Protein AF-A0A396HAY3-F1 (afdb_monomer_lite)

Sequence (115 aa):
MSANFGDICLFKGRPYAVDKIGKTIMVGPDSSVQLVAEPLVGGGNVKFLVESEGDLLLADVYDCLFTDLYNLNHNDRVRIDLFKLNEKEKKWVKLTSFGDRVLFLGLGSVVNASF

Organism: Medicago truncatula (NCBI:txid3880)

Secondary structure (DSSP, 8-state):
------EEEEETTEEEEE-TT--EEEE-TTS-EEEEEPPPSS--SEEEEEEETTEEEEEEESS-TTTTTT---TT----EEEEEEETTTTEEEE-S--TTEEEEEETTEEEEEE-

InterPro domains:
  IPR005174 KIB1-4, beta-propeller [PF03478] (4-112)
  IPR051304 SCF Complex F-box Domain-containing Protein [PTHR47123] (3-114)

Radius of gyration: 14.47 Å; chains: 1; bounding box: 34×25×42 Å

pLDDT: mean 82.57, std 17.22, range [32.91, 98.06]

Foldseek 3Di:
DDPQAWEWDQAPNWIWIAGQQGFIWTQDPVRDIGGQADGDPDFARHWYWDDDPRWIKIKTWHDDPVVCVVVVPVPDDTDIWMWTGDRVVRHTHTDPDPPQKDWDDDDRDIDIDHD

Structure (mmCIF, N/CA/C/O backbone):
data_AF-A0A396HAY3-F1
#
_entry.id   AF-A0A396HAY3-F1
#
loop_
_atom_site.group_PDB
_atom_site.id
_atom_site.type_symbol
_atom_site.label_atom_id
_atom_site.label_alt_id
_atom_site.label_comp_id
_atom_site.label_asym_id
_atom_site.label_entity_id
_atom_site.label_seq_id
_atom_site.pdbx_PDB_ins_code
_atom_site.Cartn_x
_atom_site.Cartn_y
_atom_site.Cartn_z
_atom_site.occupancy
_atom_site.B_iso_or_equiv
_atom_site.auth_seq_id
_atom_site.auth_comp_id
_atom_site.auth_asym_id
_atom_site.auth_atom_id
_atom_site.pdbx_PDB_model_num
ATOM 1 N N . MET A 1 1 ? 20.321 8.785 13.576 1.00 32.91 1 MET A N 1
ATOM 2 C CA . MET A 1 1 ? 18.932 8.323 13.377 1.00 32.91 1 MET A CA 1
ATOM 3 C C . MET A 1 1 ? 18.559 8.664 11.947 1.00 32.91 1 MET A C 1
ATOM 5 O O . MET A 1 1 ? 18.415 9.841 11.653 1.00 32.91 1 MET A O 1
ATOM 9 N N . SER A 1 2 ? 18.551 7.698 11.027 1.00 38.81 2 SER A N 1
ATOM 10 C CA . SER A 1 2 ? 18.142 7.978 9.645 1.00 38.81 2 SER A CA 1
ATOM 11 C C . SER A 1 2 ? 16.636 8.208 9.625 1.00 38.81 2 SER A C 1
ATOM 13 O O . SER A 1 2 ? 15.897 7.362 10.131 1.00 38.81 2 SER A O 1
ATOM 15 N N . ALA A 1 3 ? 16.186 9.326 9.056 1.00 42.88 3 ALA A N 1
ATOM 16 C CA . ALA A 1 3 ? 14.790 9.494 8.678 1.00 42.88 3 ALA A CA 1
ATOM 17 C C . ALA A 1 3 ? 14.426 8.313 7.765 1.00 42.88 3 ALA A C 1
ATOM 19 O O . ALA A 1 3 ? 14.974 8.174 6.673 1.00 42.88 3 ALA A O 1
ATOM 20 N N . ASN A 1 4 ? 13.615 7.380 8.263 1.00 57.12 4 ASN A N 1
ATOM 21 C CA . ASN A 1 4 ? 13.156 6.249 7.469 1.00 57.12 4 ASN A CA 1
ATOM 22 C C . ASN A 1 4 ? 12.132 6.806 6.484 1.00 57.12 4 ASN A C 1
ATOM 24 O O . ASN A 1 4 ? 10.980 6.996 6.857 1.00 57.12 4 ASN A O 1
ATOM 28 N N . PHE A 1 5 ? 12.587 7.135 5.272 1.00 63.19 5 PHE A N 1
ATOM 29 C CA . PHE A 1 5 ? 11.740 7.628 4.192 1.00 63.19 5 PHE A CA 1
ATOM 30 C C . PHE A 1 5 ? 10.611 6.626 3.951 1.00 63.19 5 PHE A C 1
ATOM 32 O O . PHE A 1 5 ? 10.832 5.491 3.531 1.00 63.19 5 PHE A O 1
ATOM 39 N N . GLY A 1 6 ? 9.417 7.053 4.313 1.00 79.69 6 GLY A N 1
ATOM 40 C CA . GLY A 1 6 ? 8.167 6.333 4.232 1.00 79.69 6 GLY A CA 1
ATOM 41 C C . GLY A 1 6 ? 7.066 7.354 3.978 1.00 79.69 6 GLY A C 1
ATOM 42 O O . GLY A 1 6 ? 7.349 8.550 3.891 1.00 79.69 6 GLY A O 1
ATOM 43 N N . ASP A 1 7 ? 5.832 6.896 3.859 1.00 91.81 7 ASP A N 1
ATOM 44 C CA . ASP A 1 7 ? 4.707 7.758 3.505 1.00 91.81 7 ASP A CA 1
ATOM 45 C C . ASP A 1 7 ? 3.565 7.610 4.508 1.00 91.81 7 ASP A C 1
ATOM 47 O O . ASP A 1 7 ? 3.475 6.612 5.234 1.00 91.81 7 ASP A O 1
ATOM 51 N N . ILE A 1 8 ? 2.703 8.621 4.561 1.00 92.56 8 ILE A N 1
ATOM 52 C CA . ILE A 1 8 ? 1.520 8.648 5.411 1.00 92.56 8 ILE A CA 1
ATOM 53 C C . ILE A 1 8 ? 0.303 8.934 4.541 1.00 92.56 8 ILE A C 1
ATOM 55 O O . ILE A 1 8 ? 0.264 9.920 3.814 1.00 92.56 8 ILE A O 1
ATOM 59 N N . CYS A 1 9 ? -0.731 8.111 4.676 1.00 93.44 9 CYS A N 1
ATOM 60 C CA . CYS A 1 9 ? -1.998 8.298 3.979 1.00 93.44 9 CYS A CA 1
ATOM 61 C C . CYS A 1 9 ? -3.162 8.233 4.967 1.00 93.44 9 CYS A C 1
ATOM 63 O O . CYS A 1 9 ? -3.165 7.429 5.904 1.00 93.44 9 CYS A O 1
ATOM 65 N N . LEU A 1 10 ? -4.165 9.085 4.758 1.00 93.94 10 LEU A N 1
ATOM 66 C CA . LEU A 1 10 ? -5.423 9.007 5.484 1.00 93.94 10 LEU A CA 1
ATOM 67 C C . LEU A 1 10 ? -6.343 8.014 4.768 1.00 93.94 10 LEU A C 1
ATOM 69 O O . LEU A 1 10 ? -6.799 8.275 3.661 1.00 93.94 10 LEU A O 1
ATOM 73 N N . PHE A 1 11 ? -6.654 6.896 5.419 1.00 95.25 11 PHE A N 1
ATOM 74 C CA . PHE A 1 11 ? -7.501 5.846 4.861 1.00 95.25 11 PHE A CA 1
ATOM 75 C C . PHE A 1 11 ? -8.640 5.515 5.818 1.00 95.25 11 PHE A C 1
ATOM 77 O O . PHE A 1 11 ? -8.414 5.280 7.007 1.00 95.25 11 PHE A O 1
ATOM 84 N N . LYS A 1 12 ? -9.885 5.531 5.321 1.00 93.56 12 LYS A N 1
ATOM 85 C CA . LYS A 1 12 ? -11.102 5.330 6.137 1.00 93.56 12 LYS A CA 1
ATOM 86 C C . LYS A 1 12 ? -11.124 6.216 7.400 1.00 93.56 12 LYS A C 1
ATOM 88 O O . LYS A 1 12 ? -11.532 5.783 8.477 1.00 93.56 12 LYS A O 1
ATOM 93 N N . GLY A 1 13 ? -10.631 7.452 7.274 1.00 93.62 13 GLY A N 1
ATOM 94 C CA . GLY A 1 13 ? -10.557 8.427 8.367 1.00 93.62 13 GLY A CA 1
ATOM 95 C C . GLY A 1 13 ? -9.472 8.159 9.417 1.00 93.62 13 GLY A C 1
ATOM 96 O O . GLY A 1 13 ? -9.505 8.784 10.474 1.00 93.62 13 GLY A O 1
ATOM 97 N N . ARG A 1 14 ? -8.521 7.248 9.165 1.00 94.50 14 ARG A N 1
ATOM 98 C CA . ARG A 1 14 ? -7.414 6.940 10.085 1.00 94.50 14 ARG A CA 1
ATOM 99 C C . ARG A 1 14 ? -6.053 7.125 9.412 1.00 94.50 14 ARG A C 1
ATOM 101 O O . ARG A 1 14 ? -5.940 6.823 8.224 1.00 94.50 14 ARG A O 1
ATOM 108 N N . PRO A 1 15 ? -5.021 7.602 10.129 1.00 95.19 15 PRO A N 1
ATOM 109 C CA . PRO A 1 15 ? -3.672 7.691 9.584 1.00 95.19 15 PRO A CA 1
ATOM 110 C C . PRO A 1 15 ? -3.031 6.308 9.465 1.00 95.19 15 PRO A C 1
ATOM 112 O O . PRO A 1 15 ? -3.001 5.541 10.433 1.00 95.19 15 PRO A O 1
ATOM 115 N N . TYR A 1 16 ? -2.472 6.029 8.294 1.00 96.56 16 TYR A N 1
ATOM 116 C CA . TYR A 1 16 ? -1.619 4.879 8.028 1.00 96.56 16 TYR A CA 1
ATOM 117 C C . TYR A 1 16 ? -0.227 5.382 7.699 1.00 96.56 16 TYR A C 1
ATOM 119 O O . TYR A 1 16 ? -0.096 6.312 6.911 1.00 96.56 16 TYR A O 1
ATOM 127 N N . ALA A 1 17 ? 0.795 4.767 8.282 1.00 95.19 17 ALA A N 1
ATOM 128 C CA . ALA A 1 17 ? 2.186 5.088 7.994 1.00 95.19 17 ALA A CA 1
ATOM 129 C C . ALA A 1 17 ? 2.908 3.833 7.516 1.00 95.19 17 ALA A C 1
ATOM 131 O O . ALA A 1 17 ? 2.793 2.776 8.143 1.00 95.19 17 ALA A O 1
ATOM 132 N N . VAL A 1 18 ? 3.650 3.954 6.419 1.00 95.38 18 VAL A N 1
ATOM 133 C CA . VAL A 1 18 ? 4.512 2.897 5.888 1.00 95.38 18 VAL A CA 1
ATOM 134 C C . VAL A 1 18 ? 5.971 3.294 6.043 1.00 95.38 18 VAL A C 1
ATOM 136 O O . VAL A 1 18 ? 6.311 4.457 5.859 1.00 95.38 18 VAL A O 1
ATOM 139 N N . ASP A 1 19 ? 6.838 2.346 6.383 1.00 92.69 19 ASP A N 1
ATOM 140 C CA . ASP A 1 19 ? 8.286 2.560 6.373 1.00 92.69 19 ASP A CA 1
ATOM 141 C C . ASP A 1 19 ? 8.931 2.115 5.046 1.00 92.69 19 ASP A C 1
ATOM 143 O O . ASP A 1 19 ? 8.282 1.569 4.155 1.00 92.69 19 ASP A O 1
ATOM 147 N N . LYS A 1 20 ? 10.248 2.304 4.915 1.00 89.50 20 LYS A N 1
ATOM 148 C CA . LYS A 1 20 ? 10.998 1.973 3.692 1.00 89.50 20 LYS A CA 1
ATOM 149 C C . LYS A 1 20 ? 10.910 0.502 3.250 1.00 89.50 20 LYS A C 1
ATOM 151 O O . LYS A 1 20 ? 11.093 0.224 2.067 1.00 89.50 20 LYS A O 1
ATOM 156 N N . ILE A 1 21 ? 10.652 -0.435 4.171 1.00 92.50 21 ILE A N 1
ATOM 157 C CA . ILE A 1 21 ? 10.542 -1.876 3.868 1.00 92.50 21 ILE A CA 1
ATOM 158 C C . ILE A 1 21 ? 9.088 -2.315 3.646 1.00 92.50 21 ILE A C 1
ATOM 160 O O . ILE A 1 21 ? 8.817 -3.500 3.470 1.00 92.50 21 ILE A O 1
ATOM 164 N N . GLY A 1 22 ? 8.142 -1.373 3.634 1.00 94.12 22 GLY A N 1
ATOM 165 C CA . GLY A 1 22 ? 6.727 -1.661 3.420 1.00 94.12 22 GLY A CA 1
ATOM 166 C C . GLY A 1 22 ? 5.984 -2.101 4.681 1.00 94.12 22 GLY A C 1
ATOM 167 O O . GLY A 1 22 ? 4.821 -2.485 4.578 1.00 94.12 22 GLY A O 1
ATOM 168 N N . LYS A 1 23 ? 6.606 -2.041 5.869 1.00 96.00 23 LYS A N 1
ATOM 169 C CA . LYS A 1 23 ? 5.892 -2.306 7.123 1.00 96.00 23 LYS A CA 1
ATOM 170 C C . LYS A 1 23 ? 4.906 -1.176 7.357 1.00 96.00 23 LYS A C 1
ATOM 172 O O . LYS A 1 23 ? 5.297 -0.009 7.332 1.00 96.00 23 LYS A O 1
ATOM 177 N N . THR A 1 24 ? 3.650 -1.510 7.629 1.00 97.12 24 THR A N 1
ATOM 178 C CA . THR A 1 24 ? 2.595 -0.499 7.742 1.00 97.12 24 THR A CA 1
ATOM 179 C C . THR A 1 24 ? 1.879 -0.590 9.070 1.00 97.12 24 THR A C 1
ATOM 181 O O . THR A 1 24 ? 1.455 -1.664 9.506 1.00 97.12 24 THR A O 1
ATOM 184 N N . ILE A 1 25 ? 1.721 0.567 9.700 1.00 96.62 25 ILE A N 1
ATOM 185 C CA . ILE A 1 25 ? 0.948 0.740 10.922 1.00 96.62 25 ILE A CA 1
ATOM 186 C C . ILE A 1 25 ? -0.277 1.616 10.670 1.00 96.62 25 ILE A C 1
ATOM 188 O O . ILE A 1 25 ? -0.279 2.456 9.774 1.00 96.62 25 ILE A O 1
ATOM 192 N N . MET A 1 26 ? -1.287 1.445 11.512 1.00 96.69 26 MET A N 1
ATOM 193 C CA . MET A 1 26 ? -2.417 2.354 11.659 1.00 96.69 26 MET A CA 1
ATOM 194 C C . MET A 1 26 ? -2.355 3.003 13.040 1.00 96.69 26 MET A C 1
ATOM 196 O O . MET A 1 26 ? -2.027 2.333 14.026 1.00 96.69 26 MET A O 1
ATOM 200 N N . VAL A 1 27 ? -2.660 4.298 13.100 1.00 95.06 27 VAL A N 1
ATOM 201 C CA . VAL A 1 27 ? -2.752 5.054 14.354 1.00 95.06 27 VAL A CA 1
ATOM 202 C C . VAL A 1 27 ? -4.221 5.200 14.748 1.00 95.06 27 VAL A C 1
ATOM 204 O O . VAL A 1 27 ? -5.037 5.741 13.999 1.00 95.06 27 VAL A O 1
ATOM 207 N N . GLY A 1 28 ? -4.564 4.678 15.922 1.00 92.88 28 GLY A N 1
ATOM 208 C CA . GLY A 1 28 ? -5.885 4.774 16.522 1.00 92.88 28 GLY A CA 1
ATOM 209 C C . GLY A 1 28 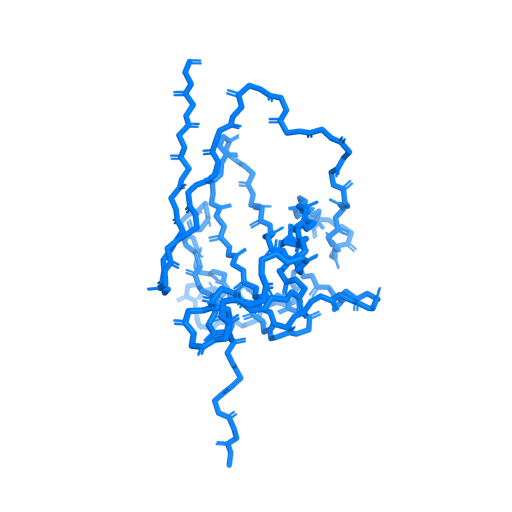? -6.176 6.166 17.098 1.00 92.88 28 GLY A C 1
ATOM 210 O O . GLY A 1 28 ? -5.261 6.956 17.332 1.00 92.88 28 GLY A O 1
ATOM 211 N N . PRO A 1 29 ? -7.454 6.481 17.366 1.00 90.62 29 PRO A N 1
ATOM 212 C CA . PRO A 1 29 ? -7.862 7.774 17.926 1.00 90.62 29 PRO A CA 1
ATOM 213 C C . PRO A 1 29 ? -7.314 8.029 19.341 1.00 90.62 29 PRO A C 1
ATOM 215 O O . PRO A 1 29 ? -7.165 9.172 19.753 1.00 90.62 29 PRO A O 1
ATOM 218 N N . ASP A 1 30 ? -6.981 6.969 20.072 1.00 94.25 30 ASP A N 1
ATOM 219 C CA . ASP A 1 30 ? -6.319 6.977 21.379 1.00 94.25 30 ASP A CA 1
ATOM 220 C C . ASP A 1 30 ? -4.783 7.018 21.269 1.00 94.25 30 ASP A C 1
ATOM 222 O O . ASP A 1 30 ? -4.080 6.764 22.243 1.00 94.25 30 ASP A O 1
ATOM 226 N N . SER A 1 31 ? -4.251 7.315 20.078 1.00 88.94 31 SER A N 1
ATOM 227 C CA . SER A 1 31 ? -2.824 7.216 19.739 1.00 88.94 31 SER A CA 1
ATOM 228 C C . SER A 1 31 ? -2.243 5.799 19.835 1.00 88.94 31 SER A C 1
ATOM 230 O O . SER A 1 31 ? -1.021 5.637 19.820 1.00 88.94 31 SER A O 1
ATOM 232 N N . SER A 1 32 ? -3.082 4.756 19.903 1.00 94.81 32 SER A N 1
ATOM 233 C CA . SER A 1 32 ? -2.603 3.375 19.809 1.00 94.81 32 SER A CA 1
ATOM 234 C C . SER A 1 32 ? -2.008 3.102 18.428 1.00 94.81 32 SER A C 1
ATOM 236 O O . SER A 1 32 ? -2.474 3.615 17.414 1.00 94.81 32 SER A O 1
ATOM 238 N N . VAL A 1 33 ? -0.965 2.277 18.376 1.00 94.88 33 VAL A N 1
ATOM 239 C CA . VAL A 1 33 ? -0.306 1.895 17.123 1.00 94.88 33 VAL A CA 1
ATOM 240 C C . VAL A 1 33 ? -0.563 0.420 16.868 1.00 94.88 33 VAL A C 1
ATOM 242 O O . VAL A 1 33 ? -0.247 -0.425 17.706 1.00 94.88 33 VAL A O 1
ATOM 245 N N . GLN A 1 34 ? -1.123 0.100 15.704 1.00 96.25 34 GLN A N 1
ATOM 246 C CA . GLN A 1 34 ? -1.451 -1.271 15.323 1.00 96.25 34 GLN A CA 1
ATOM 247 C C . GLN A 1 34 ? -0.750 -1.651 14.025 1.00 96.25 34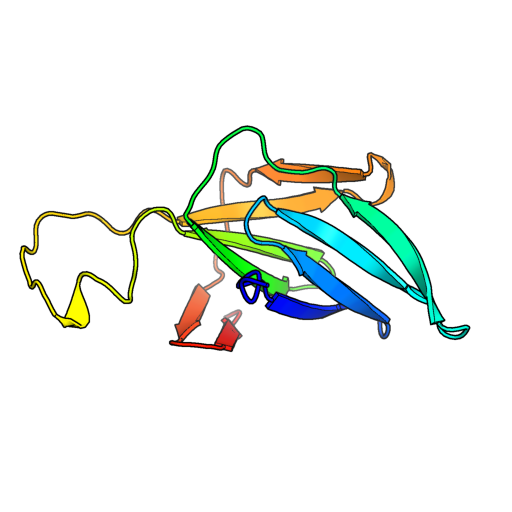 GLN A C 1
ATOM 249 O O . GLN A 1 34 ? -0.824 -0.928 13.036 1.00 96.25 34 GLN A O 1
ATOM 254 N N . LEU A 1 35 ? -0.088 -2.809 14.017 1.00 96.62 35 LEU A N 1
ATOM 255 C CA . LEU A 1 35 ? 0.480 -3.382 12.800 1.00 96.62 35 LEU A CA 1
ATOM 256 C C . LEU A 1 35 ? -0.645 -3.879 11.887 1.00 96.62 35 LEU A C 1
ATOM 258 O O . LEU A 1 35 ? -1.410 -4.766 12.283 1.00 96.62 35 LEU A O 1
ATOM 262 N N . VAL A 1 36 ? -0.701 -3.327 10.676 1.00 97.19 36 VAL A N 1
ATOM 263 C CA . VAL A 1 36 ? -1.710 -3.655 9.656 1.00 97.19 36 VAL A CA 1
ATOM 264 C C . VAL A 1 36 ? -1.112 -4.305 8.415 1.00 97.19 36 VAL A C 1
ATOM 266 O O . VAL A 1 36 ? -1.848 -4.949 7.680 1.00 97.19 36 VAL A O 1
ATOM 269 N N . ALA A 1 37 ? 0.202 -4.197 8.202 1.00 98.06 37 ALA A N 1
ATOM 270 C CA . ALA A 1 37 ? 0.909 -4.999 7.212 1.00 98.06 37 ALA A CA 1
ATOM 271 C C . ALA A 1 37 ? 2.337 -5.326 7.652 1.00 98.06 37 ALA A C 1
ATOM 273 O O . ALA A 1 37 ? 3.082 -4.440 8.081 1.00 98.06 37 ALA A O 1
ATOM 274 N N . GLU A 1 38 ? 2.713 -6.594 7.509 1.00 97.56 38 GLU A N 1
ATOM 275 C CA . GLU A 1 38 ? 4.103 -7.036 7.598 1.00 97.56 38 GLU A CA 1
ATOM 276 C C . GLU A 1 38 ? 4.957 -6.440 6.459 1.00 97.56 38 GLU A C 1
ATOM 278 O O . GLU A 1 38 ? 4.414 -6.075 5.409 1.00 97.56 38 GLU A O 1
ATOM 283 N N . PRO A 1 39 ? 6.290 -6.341 6.642 1.00 95.50 39 PRO A N 1
ATOM 284 C CA . PRO A 1 39 ? 7.202 -5.894 5.593 1.00 95.50 39 PRO A CA 1
ATOM 285 C C . PRO A 1 39 ? 7.079 -6.703 4.297 1.00 95.50 39 PRO A C 1
ATOM 287 O O . PRO A 1 39 ? 6.792 -7.903 4.317 1.00 95.50 39 PRO A O 1
ATOM 290 N N . LEU A 1 40 ? 7.381 -6.065 3.166 1.00 94.69 40 LEU A N 1
ATOM 291 C CA . LEU A 1 40 ? 7.515 -6.766 1.892 1.00 94.69 40 LEU A CA 1
ATOM 292 C C . LEU A 1 40 ? 8.760 -7.669 1.900 1.00 94.69 40 LEU A C 1
ATOM 294 O O . LEU A 1 40 ? 9.795 -7.340 2.485 1.00 94.69 40 LEU A O 1
ATOM 298 N N . VAL A 1 41 ? 8.671 -8.815 1.221 1.00 90.94 41 VAL A N 1
ATOM 299 C CA . VAL A 1 41 ? 9.829 -9.686 0.977 1.00 90.94 41 VAL A CA 1
ATOM 300 C C . VAL A 1 41 ? 10.538 -9.200 -0.285 1.00 90.94 41 VAL A C 1
ATOM 302 O O . VAL A 1 41 ? 10.097 -9.471 -1.402 1.00 90.94 41 VAL A O 1
ATOM 305 N N . GLY A 1 42 ? 11.636 -8.466 -0.093 1.00 86.75 42 GLY A N 1
ATOM 306 C CA . GLY A 1 42 ? 12.255 -7.681 -1.162 1.00 86.75 42 GLY A CA 1
ATOM 307 C C . GLY A 1 42 ? 11.424 -6.440 -1.492 1.00 86.75 42 GLY A C 1
ATOM 308 O O . GLY A 1 42 ? 10.441 -6.145 -0.818 1.00 86.75 42 GLY A O 1
ATOM 309 N N . GLY A 1 43 ? 11.832 -5.690 -2.510 1.00 86.56 43 GLY A N 1
ATOM 310 C CA . GLY A 1 43 ? 11.128 -4.473 -2.897 1.00 86.56 43 GLY A CA 1
ATOM 311 C C . GLY A 1 43 ? 12.067 -3.367 -3.333 1.00 86.56 43 GLY A C 1
ATOM 312 O O . GLY A 1 43 ? 13.285 -3.549 -3.384 1.00 86.56 43 GLY A O 1
ATOM 313 N N . GLY A 1 44 ? 11.470 -2.231 -3.642 1.00 87.69 44 GLY A N 1
ATOM 314 C CA . GLY A 1 44 ? 12.163 -1.000 -3.945 1.00 87.69 44 GLY A CA 1
ATOM 315 C C . GLY A 1 44 ? 12.563 -0.192 -2.718 1.00 87.69 44 GLY A C 1
ATOM 316 O O . GLY A 1 44 ? 12.385 -0.610 -1.571 1.00 87.69 44 GLY A O 1
ATOM 317 N N . ASN A 1 45 ? 13.108 0.996 -2.966 1.00 83.75 45 ASN A N 1
ATOM 318 C CA . ASN A 1 45 ? 13.657 1.870 -1.928 1.00 83.75 45 ASN A CA 1
ATOM 319 C C . ASN A 1 45 ? 12.688 2.974 -1.492 1.00 83.75 45 ASN A C 1
ATOM 321 O O . ASN A 1 45 ? 12.887 3.572 -0.434 1.00 83.75 45 ASN A O 1
ATOM 325 N N . VAL A 1 46 ? 11.643 3.237 -2.282 1.00 86.75 46 VAL A N 1
ATOM 326 C CA . VAL A 1 46 ? 10.658 4.289 -2.009 1.00 86.75 46 VAL A CA 1
ATOM 327 C C . VAL A 1 46 ? 9.262 3.684 -1.960 1.00 86.75 46 VAL A C 1
ATOM 329 O O . VAL A 1 46 ? 8.910 2.841 -2.784 1.00 86.75 46 VAL A O 1
ATOM 332 N N . LYS A 1 47 ? 8.481 4.109 -0.966 1.00 89.94 47 LYS A N 1
ATOM 333 C CA . LYS A 1 47 ? 7.125 3.632 -0.701 1.00 89.94 47 LYS A CA 1
ATOM 334 C C . LYS A 1 47 ? 6.172 4.813 -0.699 1.00 89.94 47 LYS A C 1
ATOM 336 O O . LYS A 1 47 ? 6.461 5.805 -0.038 1.00 89.94 47 LYS A O 1
ATOM 341 N N . PHE A 1 48 ? 5.044 4.665 -1.381 1.00 91.88 48 PHE A N 1
ATOM 342 C CA . PHE A 1 48 ? 3.954 5.631 -1.333 1.00 91.88 48 PHE A CA 1
ATOM 343 C C . PHE A 1 48 ? 2.631 4.951 -1.034 1.00 91.88 48 PHE A C 1
ATOM 345 O O . PHE A 1 48 ? 2.355 3.871 -1.560 1.00 91.88 48 PHE A O 1
ATOM 352 N N . LEU A 1 49 ? 1.813 5.600 -0.215 1.00 94.50 49 LEU A N 1
ATOM 353 C CA . LEU A 1 49 ? 0.470 5.154 0.107 1.00 94.50 49 LEU A CA 1
ATOM 354 C C . LEU A 1 49 ? -0.551 6.027 -0.609 1.00 94.50 49 LEU A C 1
ATOM 356 O O . LEU A 1 49 ? -0.455 7.251 -0.619 1.00 94.50 49 LEU A O 1
ATOM 360 N N . VAL A 1 50 ? -1.576 5.392 -1.162 1.00 93.81 50 VAL A N 1
ATOM 361 C CA . VAL A 1 50 ? -2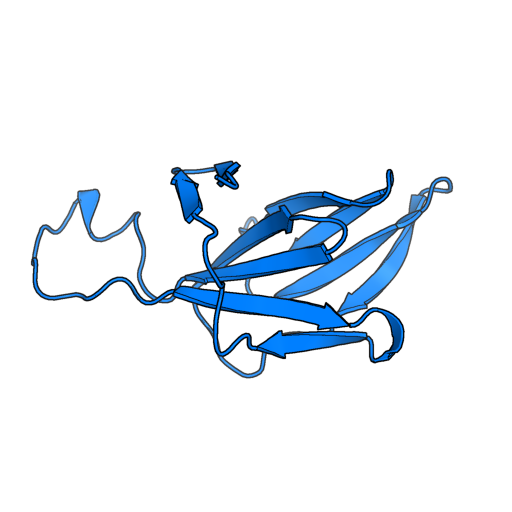.675 6.107 -1.806 1.00 93.81 50 VAL A CA 1
ATOM 362 C C . VAL A 1 50 ? -3.989 5.392 -1.546 1.00 93.81 50 VAL A C 1
ATOM 364 O O . VAL A 1 50 ? -4.076 4.165 -1.622 1.00 93.81 50 VAL A O 1
ATOM 367 N N . GLU A 1 51 ? -5.018 6.165 -1.225 1.00 94.00 51 GLU A N 1
ATOM 368 C CA . GLU A 1 51 ? -6.388 5.672 -1.205 1.00 94.00 51 GLU A CA 1
ATOM 369 C C . GLU A 1 51 ? -6.953 5.703 -2.631 1.00 94.00 51 GLU A C 1
ATOM 371 O O . GLU A 1 51 ? -6.782 6.673 -3.372 1.00 94.00 51 GLU A O 1
ATOM 376 N N . SER A 1 52 ? -7.576 4.603 -3.042 1.00 91.38 52 SER A N 1
ATOM 377 C CA . SER A 1 52 ? -8.174 4.442 -4.362 1.00 91.38 52 SER A CA 1
ATOM 378 C C . SER A 1 52 ? -9.425 3.586 -4.256 1.00 91.38 52 SER A C 1
ATOM 380 O O . SER A 1 52 ? -9.322 2.379 -4.049 1.00 91.38 52 SER A O 1
ATOM 382 N N . GLU A 1 53 ? -10.592 4.175 -4.508 1.00 90.38 53 GLU A N 1
ATOM 383 C CA . GLU A 1 53 ? -11.878 3.460 -4.571 1.00 90.38 53 GLU A CA 1
ATOM 384 C C . GLU A 1 53 ? -12.162 2.600 -3.322 1.00 90.38 53 GLU A C 1
ATOM 386 O O . GLU A 1 53 ? -12.666 1.482 -3.405 1.00 90.38 53 GLU A O 1
ATOM 391 N N . GLY A 1 54 ? -11.826 3.118 -2.139 1.00 92.56 54 GLY A N 1
ATOM 392 C CA . GLY A 1 54 ? -12.035 2.439 -0.861 1.00 92.56 54 GLY A CA 1
ATOM 393 C C . GLY A 1 54 ? -10.956 1.418 -0.496 1.00 92.56 54 GLY A C 1
ATOM 394 O O . GLY A 1 54 ? -11.044 0.809 0.576 1.00 92.56 54 GLY A O 1
ATOM 395 N N . ASP A 1 55 ? -9.924 1.265 -1.326 1.00 95.19 55 ASP A N 1
ATOM 396 C CA . ASP A 1 55 ? -8.750 0.441 -1.058 1.00 95.19 55 ASP A CA 1
ATOM 397 C C . ASP A 1 55 ? -7.534 1.299 -0.697 1.00 95.19 55 ASP A C 1
ATOM 399 O O . ASP A 1 55 ? -7.318 2.369 -1.263 1.00 95.19 55 ASP A O 1
ATOM 403 N N . LEU A 1 56 ? -6.698 0.796 0.215 1.00 96.75 56 LEU A N 1
ATOM 404 C CA . LEU A 1 56 ? -5.373 1.360 0.455 1.00 96.75 56 LEU A CA 1
ATOM 405 C C . LEU A 1 56 ? -4.357 0.616 -0.403 1.00 96.75 56 LEU A C 1
ATOM 407 O O . LEU A 1 56 ? -4.221 -0.611 -0.299 1.00 96.75 56 LEU A O 1
ATOM 411 N N . LEU A 1 57 ? -3.645 1.369 -1.231 1.00 96.56 57 LEU A N 1
ATOM 412 C CA . LEU A 1 57 ? -2.628 0.857 -2.129 1.00 96.56 57 LEU A CA 1
ATOM 413 C C . LEU A 1 57 ? -1.240 1.312 -1.693 1.00 96.56 57 LEU A C 1
ATOM 415 O O . LEU A 1 57 ? -1.065 2.414 -1.176 1.00 96.56 57 LEU A O 1
ATOM 419 N N . LEU A 1 58 ? -0.260 0.453 -1.946 1.00 95.81 58 LEU A N 1
ATOM 420 C CA . LEU A 1 58 ? 1.157 0.728 -1.777 1.00 95.81 58 LEU A CA 1
ATOM 421 C C . LEU A 1 58 ? 1.829 0.682 -3.148 1.00 95.81 58 LEU A C 1
ATOM 423 O O . LEU A 1 58 ? 1.778 -0.348 -3.822 1.00 95.81 58 LEU A O 1
ATOM 427 N N . ALA A 1 59 ? 2.477 1.776 -3.535 1.00 93.44 59 ALA A N 1
ATOM 428 C CA . ALA A 1 59 ? 3.397 1.806 -4.663 1.00 93.44 59 ALA A CA 1
ATOM 429 C C . ALA A 1 59 ? 4.829 1.614 -4.156 1.00 93.44 59 ALA A C 1
ATOM 431 O O . ALA A 1 59 ? 5.328 2.417 -3.366 1.00 93.44 59 ALA A O 1
ATOM 432 N N . ASP A 1 60 ? 5.473 0.539 -4.604 1.00 93.00 60 ASP A N 1
ATOM 433 C CA . ASP A 1 60 ? 6.859 0.210 -4.294 1.00 93.00 60 ASP A CA 1
ATOM 434 C C . ASP A 1 60 ? 7.762 0.496 -5.498 1.00 93.00 60 ASP A C 1
ATOM 436 O O . ASP A 1 60 ? 7.663 -0.164 -6.536 1.00 93.00 60 ASP A O 1
ATOM 440 N N . VAL A 1 61 ? 8.624 1.505 -5.366 1.00 88.12 61 VAL A N 1
ATOM 441 C CA . VAL A 1 61 ? 9.439 2.048 -6.459 1.00 88.12 61 VAL A CA 1
ATOM 442 C C . VAL A 1 61 ? 10.890 1.598 -6.296 1.00 88.12 61 VAL A C 1
ATOM 444 O O . VAL A 1 61 ? 11.539 1.903 -5.289 1.00 88.12 61 VAL A O 1
ATOM 447 N N . TYR A 1 62 ? 11.393 0.850 -7.282 1.00 83.12 62 TYR A N 1
ATOM 448 C CA . TYR A 1 62 ? 12.693 0.169 -7.221 1.00 83.12 62 TYR A CA 1
ATOM 449 C C . TYR A 1 62 ? 13.888 1.076 -7.469 1.00 83.12 62 TYR A C 1
ATOM 451 O O . TYR A 1 62 ? 14.866 0.988 -6.729 1.00 83.12 62 TYR A O 1
ATOM 459 N N . ASP A 1 63 ? 13.786 1.948 -8.465 1.00 68.88 63 ASP A N 1
ATOM 460 C CA . ASP A 1 63 ? 14.871 2.835 -8.855 1.00 68.88 63 ASP A CA 1
ATOM 461 C C . ASP A 1 63 ? 14.397 4.277 -8.872 1.00 68.88 63 ASP A C 1
ATOM 463 O O . ASP A 1 63 ? 13.241 4.577 -9.193 1.00 68.88 63 ASP A O 1
ATOM 467 N N . CYS A 1 64 ? 15.250 5.149 -8.356 1.00 57.69 64 CYS A N 1
ATOM 468 C CA . CYS A 1 64 ? 14.802 6.408 -7.811 1.00 57.69 64 CYS A CA 1
ATOM 469 C C . CYS A 1 64 ? 14.439 7.378 -8.939 1.00 57.69 64 CYS A C 1
ATOM 471 O O . CYS A 1 64 ? 15.313 7.860 -9.652 1.00 57.69 64 CYS A O 1
ATOM 473 N N . LEU A 1 65 ? 13.192 7.864 -8.919 1.00 54.03 65 LEU A N 1
ATOM 474 C CA . LEU A 1 65 ? 12.826 9.166 -9.501 1.00 54.03 65 LEU A CA 1
ATOM 475 C C . LEU A 1 65 ? 13.833 10.277 -9.112 1.00 54.03 65 LEU A C 1
ATOM 477 O O . LEU A 1 65 ? 13.943 11.280 -9.804 1.00 54.03 65 LEU A O 1
ATOM 481 N N . PHE A 1 66 ? 14.574 10.092 -8.010 1.00 51.75 66 PHE A N 1
ATOM 482 C CA . PHE A 1 66 ? 15.597 10.995 -7.490 1.00 51.75 66 PHE A CA 1
ATOM 483 C C . PHE A 1 66 ? 17.028 10.776 -8.023 1.00 51.75 66 PHE A C 1
ATOM 485 O O . PHE A 1 66 ? 17.785 11.735 -7.995 1.00 51.75 66 PHE A O 1
ATOM 492 N N . THR A 1 67 ? 17.451 9.590 -8.481 1.00 50.03 67 THR A N 1
ATOM 493 C CA . THR A 1 67 ? 18.810 9.401 -9.053 1.00 50.03 67 THR A CA 1
ATOM 494 C C . THR A 1 67 ? 18.843 9.762 -10.533 1.00 50.03 67 THR A C 1
ATOM 496 O O . THR A 1 67 ? 19.813 10.366 -10.995 1.00 50.03 67 THR A O 1
ATOM 499 N N . ASP A 1 68 ? 17.747 9.502 -11.245 1.00 50.91 68 ASP A N 1
ATOM 500 C CA . ASP A 1 68 ? 17.660 9.681 -12.699 1.00 50.91 68 ASP A CA 1
ATOM 501 C C . ASP A 1 68 ? 17.430 11.143 -13.114 1.00 50.91 68 ASP A C 1
ATOM 503 O O . ASP A 1 68 ? 17.710 11.525 -14.248 1.00 50.91 68 ASP A O 1
ATOM 507 N N . LEU A 1 69 ? 16.990 12.005 -12.186 1.00 50.91 69 LEU A N 1
ATOM 508 C CA . LEU A 1 69 ? 16.954 13.460 -12.396 1.00 50.91 69 LEU A CA 1
ATOM 509 C C . LEU A 1 69 ? 18.358 14.072 -12.528 1.00 50.91 69 LEU A C 1
ATOM 511 O O . LEU A 1 69 ? 18.499 15.139 -13.125 1.00 50.91 69 LEU A O 1
ATOM 515 N N . TYR A 1 70 ? 19.387 13.411 -11.986 1.00 50.75 70 TYR A N 1
ATOM 516 C CA . TYR A 1 70 ? 20.775 13.887 -12.023 1.00 50.75 70 TYR A CA 1
ATOM 517 C C . TYR A 1 70 ? 21.680 13.029 -12.919 1.00 50.75 70 TYR A C 1
ATOM 519 O O . TYR A 1 70 ? 22.725 13.508 -13.350 1.00 50.75 70 TYR A O 1
ATOM 527 N N . ASN A 1 71 ? 21.272 11.795 -13.235 1.00 52.94 71 ASN A N 1
ATOM 528 C CA . ASN A 1 71 ? 21.942 10.903 -14.177 1.00 52.94 71 ASN A CA 1
ATOM 529 C C . ASN A 1 71 ? 20.937 10.415 -15.226 1.00 52.94 71 ASN A C 1
ATOM 531 O O . ASN A 1 71 ? 20.303 9.380 -15.067 1.00 52.94 71 ASN A O 1
ATOM 535 N N . LEU A 1 72 ? 20.830 11.158 -16.330 1.00 51.62 72 LEU A N 1
ATOM 536 C CA . LEU A 1 72 ? 19.977 10.851 -17.486 1.00 51.62 72 LEU A CA 1
ATOM 537 C C . LEU A 1 72 ? 20.513 9.670 -18.320 1.00 51.62 72 LEU A C 1
ATOM 539 O O . LEU A 1 72 ? 20.546 9.728 -19.550 1.00 51.62 72 LEU A O 1
ATOM 543 N N . ASN A 1 73 ? 20.961 8.585 -17.685 1.00 53.78 73 ASN A N 1
ATOM 544 C CA . ASN A 1 73 ? 21.155 7.340 -18.413 1.00 53.78 73 ASN A CA 1
ATOM 545 C C . ASN A 1 73 ? 19.762 6.747 -18.643 1.00 53.78 73 ASN A C 1
ATOM 547 O O . ASN A 1 73 ? 19.231 6.001 -17.833 1.00 53.78 73 ASN A O 1
ATOM 551 N N . HIS A 1 74 ? 19.156 7.136 -19.766 1.00 52.19 74 HIS A N 1
ATOM 552 C CA . HIS A 1 74 ? 17.788 6.835 -20.209 1.00 52.19 74 HIS A CA 1
ATOM 553 C C . HIS A 1 74 ? 17.440 5.339 -20.377 1.00 52.19 74 HIS A C 1
ATOM 555 O O . HIS A 1 74 ? 16.462 5.006 -21.047 1.00 52.19 74 HIS A O 1
ATOM 561 N N . ASN A 1 75 ? 18.239 4.428 -19.825 1.00 54.06 75 ASN A N 1
ATOM 562 C CA . ASN A 1 75 ? 18.056 2.990 -19.948 1.00 54.06 75 ASN A CA 1
ATOM 563 C C . ASN A 1 75 ? 17.554 2.325 -18.656 1.00 54.06 75 ASN A C 1
ATOM 565 O O . ASN A 1 75 ? 17.127 1.169 -18.708 1.00 54.06 75 ASN A O 1
ATOM 569 N N . ASP A 1 76 ? 17.549 3.044 -17.531 1.00 59.56 76 ASP A N 1
ATOM 570 C CA . ASP A 1 76 ? 17.000 2.530 -16.281 1.00 59.56 76 ASP A CA 1
ATOM 571 C C . ASP A 1 76 ? 15.475 2.673 -16.313 1.00 59.56 76 ASP A C 1
ATOM 573 O O . ASP A 1 76 ? 14.880 3.751 -16.284 1.00 59.56 76 ASP A O 1
ATOM 577 N N . ARG A 1 77 ? 14.808 1.535 -16.511 1.00 63.88 77 ARG A N 1
ATOM 578 C CA . ARG A 1 77 ? 13.348 1.471 -16.532 1.00 63.88 77 ARG A CA 1
ATOM 579 C C . ARG A 1 77 ? 12.844 1.641 -15.107 1.00 63.88 77 ARG A C 1
ATOM 581 O O . ARG A 1 77 ? 13.050 0.753 -14.281 1.00 63.88 77 ARG A O 1
ATOM 588 N N . VAL A 1 78 ? 12.105 2.721 -14.853 1.00 74.12 78 VAL A N 1
ATOM 589 C CA . VAL A 1 78 ? 11.374 2.897 -13.594 1.00 74.12 78 VAL A CA 1
ATOM 590 C C . VAL A 1 78 ? 10.438 1.703 -13.400 1.00 74.12 78 VAL A C 1
ATOM 592 O O . VAL A 1 78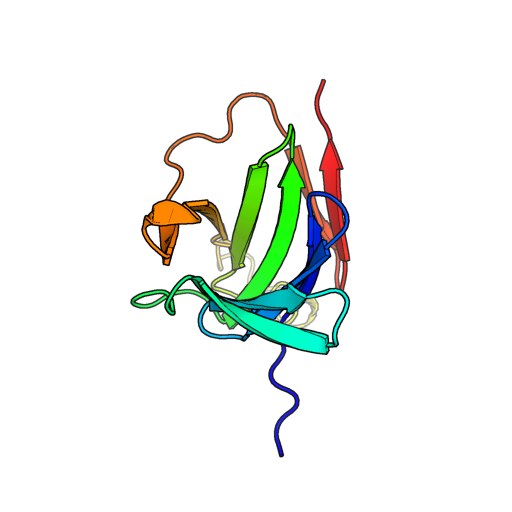 ? 9.489 1.500 -14.159 1.00 74.12 78 VAL A O 1
ATOM 595 N N . ARG A 1 79 ? 10.720 0.890 -12.379 1.00 84.56 79 ARG A N 1
ATOM 596 C CA . ARG A 1 79 ? 9.869 -0.228 -11.973 1.00 84.56 79 ARG A CA 1
ATOM 597 C C . ARG A 1 79 ? 9.072 0.163 -10.739 1.00 84.56 79 ARG A C 1
ATOM 599 O O . ARG A 1 79 ? 9.645 0.512 -9.706 1.00 84.56 79 ARG A O 1
ATOM 606 N N . ILE A 1 80 ? 7.755 0.034 -10.859 1.00 88.31 80 ILE A N 1
ATOM 607 C CA . ILE A 1 80 ? 6.794 0.261 -9.784 1.00 88.31 80 ILE A CA 1
ATOM 608 C C . ILE A 1 80 ? 5.962 -1.008 -9.642 1.00 88.31 80 ILE A C 1
ATOM 610 O O . ILE A 1 80 ? 5.318 -1.438 -10.598 1.00 88.31 80 ILE A O 1
ATOM 614 N N . ASP A 1 81 ? 5.975 -1.602 -8.454 1.00 93.06 81 ASP A N 1
ATOM 615 C CA . ASP A 1 81 ? 5.054 -2.674 -8.096 1.00 93.06 81 ASP A CA 1
ATOM 616 C C . ASP A 1 81 ? 3.920 -2.087 -7.241 1.00 93.06 81 ASP A C 1
ATOM 618 O O . ASP A 1 81 ? 4.168 -1.372 -6.271 1.00 93.06 81 ASP A O 1
ATOM 622 N N . LEU A 1 82 ? 2.670 -2.383 -7.603 1.00 94.69 82 LEU A N 1
ATOM 623 C CA . LEU A 1 82 ? 1.492 -1.965 -6.841 1.00 94.69 82 LEU A CA 1
ATOM 624 C C . LEU A 1 82 ? 0.982 -3.107 -5.971 1.00 94.69 82 LEU A C 1
ATOM 626 O O . LEU A 1 82 ? 0.907 -4.257 -6.409 1.00 94.69 82 LEU A O 1
ATOM 630 N N . PHE A 1 83 ? 0.574 -2.778 -4.753 1.00 96.94 83 PHE A N 1
ATOM 631 C CA . PHE A 1 83 ? -0.005 -3.721 -3.808 1.00 96.94 83 PHE A CA 1
ATOM 632 C C . PHE A 1 83 ? -1.281 -3.156 -3.204 1.00 96.94 83 PHE A C 1
ATOM 634 O O . PHE A 1 83 ? -1.396 -1.954 -2.998 1.00 96.94 83 PHE A O 1
ATOM 641 N N . LYS A 1 84 ? -2.216 -4.039 -2.863 1.00 97.06 84 LYS A N 1
ATOM 642 C CA . LYS A 1 84 ? -3.420 -3.727 -2.093 1.00 97.06 84 LYS A CA 1
ATOM 643 C C . LYS A 1 84 ? -3.285 -4.253 -0.668 1.00 97.06 84 LYS A C 1
ATOM 645 O O . LYS A 1 84 ? -2.812 -5.375 -0.466 1.00 97.06 84 LYS A O 1
ATOM 650 N N . LEU A 1 85 ? -3.719 -3.465 0.313 1.00 98.00 85 LEU A N 1
ATOM 651 C CA . LEU A 1 85 ? -3.726 -3.888 1.709 1.00 98.00 85 LEU A CA 1
ATOM 652 C C . LEU A 1 85 ? -4.787 -4.969 1.943 1.00 98.00 85 LEU A C 1
ATOM 654 O O . LEU A 1 85 ? -5.967 -4.773 1.655 1.00 98.00 85 LEU A O 1
ATOM 658 N N . ASN A 1 86 ? -4.383 -6.088 2.541 1.00 97.62 86 ASN A N 1
ATOM 659 C CA . ASN A 1 86 ? -5.293 -7.034 3.173 1.00 97.62 86 ASN A CA 1
ATOM 660 C C . ASN A 1 86 ? -5.185 -6.888 4.696 1.00 97.62 86 ASN A C 1
ATOM 662 O O . ASN A 1 86 ? -4.323 -7.502 5.326 1.00 97.62 86 ASN A O 1
ATOM 666 N N . GLU A 1 87 ? -6.079 -6.086 5.283 1.00 93.62 87 GLU A N 1
ATOM 667 C CA . GLU A 1 87 ? -6.094 -5.797 6.726 1.00 93.62 87 GLU A CA 1
ATOM 668 C C . GLU A 1 87 ? -6.266 -7.070 7.573 1.00 93.62 87 GLU A C 1
ATOM 670 O O . GLU A 1 87 ? -5.666 -7.200 8.640 1.00 93.62 87 GLU A O 1
ATOM 675 N N . LYS A 1 88 ? -7.054 -8.042 7.088 1.00 95.44 88 LYS A N 1
ATOM 676 C CA . LYS A 1 88 ? -7.341 -9.290 7.812 1.00 95.44 88 LYS A CA 1
ATOM 6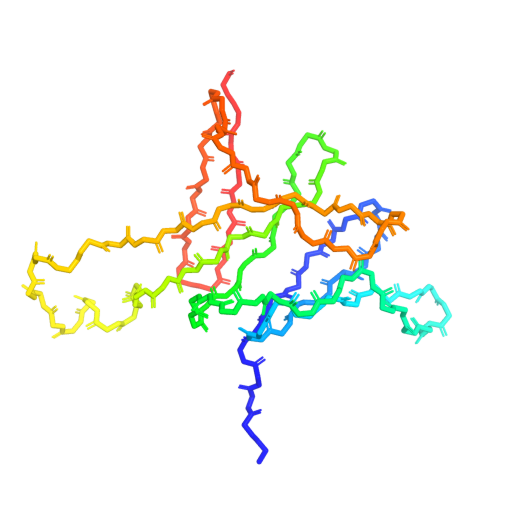77 C C . LYS A 1 88 ? -6.108 -10.184 7.913 1.00 95.44 88 LYS A C 1
ATOM 679 O O . LYS A 1 88 ? -5.870 -10.786 8.955 1.00 95.44 88 LYS A O 1
ATOM 684 N N . GLU A 1 89 ? -5.347 -10.283 6.829 1.00 97.19 89 GLU A N 1
ATOM 685 C CA . GLU A 1 89 ? -4.147 -11.124 6.753 1.00 97.19 89 GLU A CA 1
ATOM 686 C C . GLU A 1 89 ? -2.862 -10.369 7.106 1.00 97.19 89 GLU A C 1
ATOM 688 O O . GLU A 1 89 ? -1.785 -10.957 7.078 1.00 97.19 89 GLU A O 1
ATOM 693 N N . LYS A 1 90 ? -2.975 -9.076 7.431 1.00 97.06 90 LYS A N 1
ATOM 694 C CA . LYS A 1 90 ? -1.868 -8.169 7.739 1.00 97.06 90 LYS A CA 1
ATOM 695 C C . LYS A 1 90 ? -0.746 -8.207 6.705 1.00 97.06 90 LYS A C 1
ATOM 697 O O . LYS A 1 90 ? 0.430 -8.331 7.048 1.00 97.06 90 LYS A O 1
ATOM 702 N N . LYS A 1 91 ? -1.099 -8.101 5.423 1.00 97.50 91 LYS A N 1
ATOM 703 C CA . LYS A 1 91 ? -0.122 -8.173 4.330 1.00 97.50 91 LYS A CA 1
ATOM 704 C C . LYS A 1 91 ? -0.504 -7.330 3.125 1.00 97.50 91 LYS A C 1
ATOM 706 O O . LYS A 1 91 ? -1.676 -7.032 2.890 1.00 97.50 91 LYS A O 1
ATOM 711 N N . TRP A 1 92 ? 0.506 -7.044 2.320 1.00 98.06 92 TRP A N 1
ATOM 712 C CA . TRP A 1 92 ? 0.375 -6.444 1.002 1.00 98.06 92 TRP A CA 1
ATOM 713 C C . TRP A 1 92 ? 0.206 -7.527 -0.066 1.00 98.06 92 TRP A C 1
ATOM 715 O O . TRP A 1 92 ? 1.012 -8.452 -0.164 1.00 98.06 92 TRP A O 1
ATOM 725 N N . VAL A 1 93 ? -0.849 -7.423 -0.872 1.00 97.25 93 VAL A N 1
ATOM 726 C CA . VAL A 1 93 ? -1.129 -8.346 -1.978 1.00 97.25 93 VAL A CA 1
ATOM 727 C C . VAL A 1 93 ? -0.783 -7.658 -3.289 1.00 97.25 93 VAL A C 1
ATOM 729 O O . VAL A 1 93 ? -1.390 -6.643 -3.626 1.00 97.25 93 VAL A O 1
ATOM 732 N N . LYS A 1 94 ? 0.196 -8.197 -4.024 1.00 96.31 94 LYS A N 1
ATOM 733 C CA . LYS A 1 94 ? 0.645 -7.619 -5.295 1.00 96.31 94 LYS A CA 1
ATOM 734 C C . LYS A 1 94 ? -0.491 -7.627 -6.315 1.00 96.31 94 LYS A C 1
ATOM 736 O O . LYS A 1 94 ? -1.121 -8.661 -6.536 1.00 96.31 94 LYS A O 1
ATOM 741 N N . LEU A 1 95 ? -0.724 -6.484 -6.943 1.00 94.75 95 LEU A N 1
ATOM 742 C CA . LEU A 1 95 ? -1.664 -6.346 -8.042 1.00 94.75 95 LEU A CA 1
ATOM 743 C C . LEU A 1 95 ? -0.993 -6.764 -9.350 1.00 94.75 95 LEU A C 1
ATOM 745 O O . LEU A 1 95 ? 0.143 -6.389 -9.636 1.00 94.75 95 LEU A O 1
ATOM 749 N N . THR A 1 96 ? -1.713 -7.539 -10.155 1.00 90.88 96 THR A N 1
ATOM 750 C CA . THR A 1 96 ? -1.294 -7.915 -11.514 1.00 90.88 96 THR A CA 1
ATOM 751 C C . THR A 1 96 ? -1.912 -7.018 -12.585 1.00 90.88 96 THR A C 1
ATOM 753 O O . THR A 1 96 ? -1.452 -7.022 -13.721 1.00 90.88 96 THR A O 1
ATOM 756 N N . SER A 1 97 ? -2.950 -6.256 -12.232 1.00 87.38 97 SER A N 1
ATOM 757 C CA . SER A 1 97 ? -3.618 -5.273 -13.081 1.00 87.38 97 SER A CA 1
ATO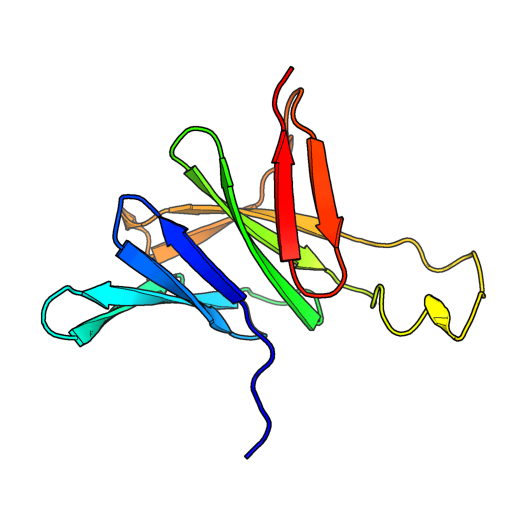M 758 C C . SER A 1 97 ? -4.109 -4.114 -12.219 1.00 87.38 97 SER A C 1
ATOM 760 O O . SER A 1 97 ? -4.538 -4.329 -11.083 1.00 87.38 97 SER A O 1
ATOM 762 N N . PHE A 1 98 ? -4.043 -2.901 -12.767 1.00 85.62 98 PHE A N 1
ATOM 763 C CA . PHE A 1 98 ? -4.568 -1.685 -12.145 1.00 85.62 98 PHE A CA 1
ATOM 764 C C . PHE A 1 98 ? -5.846 -1.167 -12.834 1.00 85.62 98 PHE A C 1
ATOM 766 O O . PHE A 1 98 ? -6.391 -0.141 -12.435 1.00 85.62 98 PHE A O 1
ATOM 773 N N . GLY A 1 99 ? -6.359 -1.910 -13.825 1.00 85.56 99 GLY A N 1
ATOM 774 C CA . GLY A 1 99 ? -7.537 -1.519 -14.601 1.00 85.56 99 GLY A CA 1
ATOM 775 C C . GLY A 1 99 ? -7.328 -0.201 -15.350 1.00 85.56 99 GLY A C 1
ATOM 776 O O . GLY A 1 99 ? -6.226 0.070 -15.824 1.00 85.56 99 GLY A O 1
ATOM 777 N N . ASP A 1 100 ? -8.380 0.616 -15.402 1.00 86.44 100 ASP A N 1
ATOM 778 C CA . ASP A 1 100 ? -8.430 1.890 -16.138 1.00 86.44 100 ASP A CA 1
ATOM 779 C C . ASP A 1 100 ? -8.058 3.108 -15.264 1.00 86.44 100 ASP A C 1
ATOM 781 O O . ASP A 1 100 ? -8.523 4.226 -15.478 1.00 86.44 100 ASP A O 1
ATOM 785 N N . ARG A 1 101 ? -7.225 2.896 -14.239 1.00 84.62 101 ARG A N 1
ATOM 786 C CA . ARG A 1 101 ? -6.819 3.930 -13.274 1.00 84.62 101 ARG A CA 1
ATOM 787 C C . ARG A 1 101 ? -5.419 4.451 -13.573 1.00 84.62 101 ARG A C 1
ATOM 789 O O . ARG A 1 101 ? -4.558 3.714 -14.057 1.00 84.62 101 ARG A O 1
ATOM 796 N N . VAL A 1 102 ? -5.162 5.708 -13.216 1.00 83.81 102 VAL A N 1
ATOM 797 C CA . VAL A 1 102 ? -3.848 6.342 -13.390 1.00 83.81 102 VAL A CA 1
ATOM 798 C C . VAL A 1 102 ? -3.325 6.846 -12.051 1.00 83.81 102 VAL A C 1
ATOM 800 O O . VAL A 1 102 ? -3.986 7.614 -11.355 1.00 83.81 102 VAL A O 1
ATOM 803 N N . LEU A 1 103 ? -2.098 6.440 -11.714 1.00 82.81 103 LEU A N 1
ATOM 804 C CA . LEU A 1 103 ? -1.384 6.918 -10.536 1.00 82.81 103 LEU A CA 1
ATOM 805 C C . LEU A 1 103 ? -0.341 7.965 -10.934 1.00 82.81 103 LEU A C 1
ATOM 807 O O . LEU A 1 103 ? 0.569 7.676 -11.712 1.00 82.81 103 LEU A O 1
ATOM 811 N N . PHE A 1 104 ? -0.438 9.160 -10.359 1.00 80.12 104 PHE A N 1
ATOM 812 C CA . PHE A 1 104 ? 0.569 10.205 -10.496 1.00 80.12 104 PHE A CA 1
ATOM 813 C C . PHE A 1 104 ? 1.510 10.164 -9.291 1.00 80.12 104 PHE A C 1
ATOM 815 O O . PHE A 1 104 ? 1.098 10.423 -8.160 1.00 80.12 104 PHE A O 1
ATOM 822 N N . LEU A 1 105 ? 2.783 9.844 -9.539 1.00 76.31 105 LEU A N 1
ATOM 823 C CA . LEU A 1 105 ? 3.843 9.859 -8.531 1.00 76.31 105 LEU A CA 1
ATOM 824 C C . LEU A 1 105 ? 4.655 11.152 -8.655 1.00 76.31 105 LEU A C 1
ATOM 826 O O . LEU A 1 105 ? 5.403 11.333 -9.615 1.00 76.31 105 LEU A O 1
ATOM 830 N N . GLY A 1 106 ? 4.503 12.057 -7.693 1.00 65.81 106 GLY A N 1
ATOM 831 C CA . GLY A 1 106 ? 5.298 13.274 -7.571 1.00 65.81 106 GLY A CA 1
ATOM 832 C C . GLY A 1 106 ? 6.435 13.115 -6.561 1.00 65.81 106 GLY A C 1
ATOM 833 O O . GLY A 1 106 ? 6.382 12.285 -5.653 1.00 65.81 106 GLY A O 1
ATOM 834 N N . LEU A 1 107 ? 7.468 13.952 -6.680 1.00 63.12 107 LEU A N 1
ATOM 835 C CA . LEU A 1 107 ? 8.529 14.065 -5.673 1.00 63.12 107 LEU A CA 1
ATOM 836 C C . LEU A 1 107 ? 7.910 14.525 -4.337 1.00 63.12 107 LEU A C 1
ATOM 838 O O . LEU A 1 107 ? 7.689 15.714 -4.123 1.00 63.12 107 LEU A O 1
ATOM 842 N N . GLY A 1 108 ? 7.595 13.571 -3.458 1.00 58.81 108 GLY A N 1
ATOM 843 C CA . GLY A 1 108 ? 7.037 13.811 -2.123 1.00 58.81 108 GLY A CA 1
ATOM 844 C C . GLY A 1 108 ? 5.507 13.800 -2.013 1.00 58.81 108 GLY A C 1
ATOM 845 O O . GLY A 1 108 ? 4.995 14.106 -0.943 1.00 58.81 108 GLY A O 1
ATOM 846 N N . SER A 1 109 ? 4.767 13.463 -3.074 1.00 59.91 109 SER A N 1
ATOM 847 C CA . SER A 1 109 ? 3.308 13.282 -2.991 1.00 59.91 109 SER A CA 1
ATOM 848 C C . SER A 1 109 ? 2.798 12.336 -4.071 1.00 59.91 109 SER A C 1
ATOM 850 O O . SER A 1 109 ? 3.390 12.238 -5.144 1.00 59.91 109 SER A O 1
ATOM 852 N N . VAL A 1 110 ? 1.690 11.650 -3.802 1.00 57.84 110 VAL A N 1
ATOM 853 C CA . VAL A 1 110 ? 1.043 10.745 -4.756 1.00 57.84 110 VAL A CA 1
ATOM 854 C C . VAL A 1 110 ? -0.439 11.059 -4.839 1.00 57.84 110 VAL A C 1
ATOM 856 O O . VAL A 1 110 ? -1.094 11.253 -3.817 1.00 57.84 110 VAL A O 1
ATOM 859 N N . VAL A 1 111 ? -0.963 11.117 -6.064 1.00 65.62 111 VAL A N 1
ATOM 860 C CA . VAL A 1 111 ? -2.376 11.398 -6.346 1.00 65.62 111 VAL A CA 1
ATOM 861 C C . VAL A 1 111 ? -2.902 10.367 -7.339 1.00 65.62 111 VAL A C 1
ATOM 863 O O . VAL A 1 111 ? -2.209 9.983 -8.280 1.00 65.62 111 VAL A O 1
ATOM 866 N N . ASN A 1 112 ? -4.133 9.915 -7.132 1.00 60.59 112 ASN A N 1
ATOM 867 C CA . ASN A 1 112 ? -4.829 8.982 -8.013 1.00 60.59 112 ASN A CA 1
ATOM 868 C C . ASN A 1 112 ? -5.941 9.697 -8.797 1.00 60.59 112 ASN A C 1
ATOM 870 O O . ASN A 1 112 ? -6.564 10.620 -8.271 1.00 60.59 112 ASN A O 1
ATOM 874 N N . ALA A 1 113 ? -6.200 9.250 -10.027 1.00 63.94 113 ALA A N 1
ATOM 875 C CA . ALA A 1 113 ? -7.326 9.680 -10.847 1.00 63.94 113 ALA A CA 1
ATOM 876 C C . ALA A 1 113 ? -8.011 8.476 -11.523 1.00 63.94 113 ALA A C 1
ATOM 878 O O . ALA A 1 113 ? -7.343 7.570 -12.031 1.00 63.94 113 ALA A O 1
ATOM 879 N N . SER A 1 114 ? -9.343 8.517 -11.571 1.00 63.16 114 SER A N 1
ATOM 880 C CA . SER A 1 114 ? -10.200 7.565 -12.293 1.00 63.16 114 SER A CA 1
ATOM 881 C C . SER A 1 114 ? -10.943 8.311 -13.408 1.00 63.16 114 SER A C 1
ATOM 883 O O . SER A 1 114 ? -11.340 9.460 -13.191 1.00 63.16 114 SER A O 1
ATOM 885 N N . PHE A 1 115 ? -11.129 7.680 -14.571 1.00 47.25 115 PHE A N 1
ATOM 886 C CA . PHE A 1 115 ? -11.891 8.222 -15.706 1.00 47.25 115 PHE A CA 1
ATOM 887 C C . PHE A 1 115 ? -13.212 7.481 -15.909 1.00 47.25 115 PHE A C 1
ATOM 889 O O . PHE A 1 115 ? -13.244 6.259 -15.644 1.00 47.25 115 PHE A O 1
#